Protein AF-A0AA38J4X7-F1 (afdb_monomer_lite)

Organism: NCBI:txid2755281

Secondary structure (DSSP, 8-state):
--STTSSSS-HHHHHHHHHHHHHHHHHHH---HHHHHHHHHHHHHHHHHHHHHHHHHHHHHHHHHHHHHHHHHHTT-HHHHHHHHHHHHTTT--S--PPBPTTS-BS--TTSS---

Foldseek 3Di:
DPPPVPQQADPVLVVLVVVLVVLVVVLVVDPDPVVNVVSVVVSVVSVVVSVVRSVVSNVVVLVVLVVQLVVCVVVVVVVSVVVSVCVVCVVVPPPPDFDADPVRDGPPPPPPPPDD

Radius of gyration: 22.81 Å; chains: 1; bounding box: 60×35×54 Å

Sequence (116 aa):
MEQLKKECLSEDTWKLIQERKKINAKLTKTTNIENKVALRKEYEQLKKQVKKAARKDKRNWMEDIAQRAEEAATTNNTRELYKISNLLINKKYNNGKLLYNKEGKLLMVTEEQVKR

pLDDT: mean 78.34, std 18.86, range [34.62, 96.94]

Structure (mmCIF, N/CA/C/O backbone):
data_AF-A0AA38J4X7-F1
#
_entry.id   AF-A0AA38J4X7-F1
#
loop_
_atom_site.group_PDB
_atom_site.id
_atom_site.type_symbol
_atom_site.label_atom_id
_atom_site.label_alt_id
_atom_site.label_comp_id
_atom_site.label_asym_id
_atom_site.label_entity_id
_atom_site.label_seq_id
_atom_site.pdbx_PDB_ins_code
_atom_site.Cartn_x
_atom_site.Cartn_y
_atom_site.Cartn_z
_atom_site.occupancy
_atom_site.B_iso_or_equiv
_atom_site.auth_seq_id
_atom_site.auth_comp_id
_atom_site.auth_asym_id
_atom_site.auth_atom_id
_atom_site.pdbx_PDB_model_num
ATOM 1 N N . MET A 1 1 ? -21.422 -3.785 -5.240 1.00 34.62 1 MET A N 1
ATOM 2 C CA . MET A 1 1 ? -20.272 -4.720 -5.136 1.00 34.62 1 MET A CA 1
ATOM 3 C C . MET A 1 1 ? -18.912 -4.081 -5.464 1.00 34.62 1 MET A C 1
ATOM 5 O O . MET A 1 1 ? -17.901 -4.763 -5.357 1.00 34.62 1 MET A O 1
ATOM 9 N N . GLU A 1 2 ? -18.836 -2.787 -5.813 1.00 35.84 2 GLU A N 1
ATOM 10 C CA . GLU A 1 2 ? -17.618 -2.184 -6.397 1.00 35.84 2 GLU A CA 1
ATOM 11 C C . GLU A 1 2 ? -16.845 -1.222 -5.466 1.00 35.84 2 GLU A C 1
ATOM 13 O O . GLU A 1 2 ? -15.760 -0.757 -5.809 1.00 35.84 2 GLU A O 1
ATOM 18 N N . GLN A 1 3 ? -17.354 -0.953 -4.259 1.00 36.66 3 GLN A N 1
ATOM 19 C CA . GLN A 1 3 ? -16.773 0.043 -3.340 1.00 36.66 3 GLN A CA 1
ATOM 20 C C . GLN A 1 3 ? -15.711 -0.526 -2.381 1.00 36.66 3 GLN A C 1
ATOM 22 O O . GLN A 1 3 ? -14.695 0.121 -2.144 1.00 36.66 3 GLN A O 1
ATOM 27 N N . LEU A 1 4 ? -15.844 -1.780 -1.933 1.00 39.31 4 LEU A N 1
ATOM 28 C CA . LEU A 1 4 ? -14.947 -2.377 -0.925 1.00 39.31 4 LEU A CA 1
ATOM 29 C C . LEU A 1 4 ? -13.484 -2.547 -1.383 1.00 39.31 4 LEU A C 1
ATOM 31 O O . LEU A 1 4 ? -12.583 -2.682 -0.559 1.00 39.31 4 LEU A O 1
ATOM 35 N N . LYS A 1 5 ? -13.210 -2.541 -2.697 1.00 44.97 5 LYS A N 1
ATOM 36 C CA . LYS A 1 5 ? -11.841 -2.677 -3.232 1.00 44.97 5 LYS A CA 1
ATOM 37 C C . LYS A 1 5 ? -11.019 -1.383 -3.164 1.00 44.97 5 LYS A C 1
ATOM 39 O O . LYS A 1 5 ? -9.799 -1.463 -3.300 1.00 44.97 5 LYS A O 1
ATOM 44 N N . LYS A 1 6 ? -11.653 -0.216 -2.990 1.00 51.12 6 LYS A N 1
ATOM 45 C CA . LYS A 1 6 ? -10.985 1.097 -3.076 1.00 51.12 6 LYS A CA 1
ATOM 46 C C . LYS A 1 6 ? -10.534 1.670 -1.728 1.00 51.12 6 LYS A C 1
ATOM 48 O O . LYS A 1 6 ? -9.721 2.580 -1.729 1.00 51.12 6 LYS A O 1
ATOM 53 N N . GLU A 1 7 ? -10.984 1.124 -0.602 1.00 58.31 7 GLU A N 1
ATOM 54 C CA . GLU A 1 7 ? -10.786 1.766 0.711 1.00 58.31 7 GLU A CA 1
ATOM 55 C C . GLU A 1 7 ? -9.456 1.429 1.410 1.00 58.31 7 GLU A C 1
ATOM 57 O O . GLU A 1 7 ? -9.046 2.138 2.320 1.00 58.31 7 GLU A O 1
ATOM 62 N N . CYS A 1 8 ? -8.748 0.366 1.010 1.00 64.94 8 CYS A N 1
ATOM 63 C CA . CYS A 1 8 ? -7.549 -0.076 1.745 1.00 64.94 8 CYS A CA 1
ATOM 64 C C . CYS A 1 8 ? -6.213 0.454 1.201 1.00 64.94 8 CYS A C 1
ATOM 66 O O . CYS A 1 8 ? -5.190 0.281 1.861 1.00 64.94 8 CYS A O 1
ATOM 68 N N . LEU A 1 9 ? -6.179 0.990 -0.020 1.00 78.50 9 LEU A N 1
ATOM 69 C CA . LEU A 1 9 ? -4.943 1.419 -0.679 1.00 78.50 9 LEU A CA 1
ATOM 70 C C . LEU A 1 9 ? -5.082 2.865 -1.130 1.00 78.50 9 LEU A C 1
ATOM 72 O O . LEU A 1 9 ? -6.040 3.205 -1.821 1.00 78.50 9 LEU A O 1
ATOM 76 N N . SER A 1 10 ? -4.090 3.678 -0.778 1.00 86.81 10 SER A N 1
ATOM 77 C CA . SER A 1 10 ? -4.008 5.071 -1.200 1.00 86.81 10 SER A CA 1
ATOM 78 C C . SER A 1 10 ? -3.893 5.168 -2.723 1.00 86.81 10 SER A C 1
ATOM 80 O O . SER A 1 10 ? -3.331 4.287 -3.388 1.00 86.81 10 SER A O 1
ATOM 82 N N . GLU A 1 11 ? -4.387 6.272 -3.282 1.00 88.88 11 GLU A N 1
ATOM 83 C CA . GLU A 1 11 ? -4.208 6.609 -4.693 1.00 88.88 11 GLU A CA 1
ATOM 84 C C . GLU A 1 11 ? -2.722 6.615 -5.087 1.00 88.88 11 GLU A C 1
ATOM 86 O O . GLU A 1 11 ? -2.356 6.134 -6.160 1.00 88.88 11 GLU A O 1
ATOM 91 N N . ASP A 1 12 ? -1.846 7.056 -4.184 1.00 88.56 12 ASP A N 1
ATOM 92 C CA . ASP A 1 12 ? -0.397 7.052 -4.394 1.00 88.56 12 ASP A CA 1
ATOM 93 C C . ASP A 1 12 ? 0.151 5.629 -4.558 1.00 88.56 12 ASP A C 1
ATOM 95 O O . ASP A 1 12 ? 0.967 5.352 -5.442 1.00 88.56 12 ASP A O 1
ATOM 99 N N . THR A 1 13 ? -0.343 4.680 -3.760 1.00 89.94 13 THR A N 1
ATOM 100 C CA . THR A 1 13 ? 0.038 3.269 -3.885 1.00 89.94 13 THR A CA 1
ATOM 101 C C . THR A 1 13 ? -0.455 2.685 -5.206 1.00 89.94 13 THR A C 1
ATOM 103 O O . THR A 1 13 ? 0.261 1.909 -5.849 1.00 89.94 13 THR A O 1
ATOM 106 N N . TRP A 1 14 ? -1.643 3.088 -5.664 1.00 90.50 14 TRP A N 1
ATOM 107 C CA . TRP A 1 14 ? -2.144 2.721 -6.986 1.00 90.50 14 TRP A CA 1
ATOM 108 C C . TRP A 1 14 ? -1.283 3.289 -8.115 1.00 90.50 14 TRP A C 1
ATOM 110 O O . TRP A 1 14 ? -0.958 2.539 -9.041 1.00 90.50 14 TRP A O 1
ATOM 120 N N . LYS A 1 15 ? -0.848 4.551 -8.027 1.00 93.12 15 LYS A N 1
ATOM 121 C CA . LYS A 1 15 ? 0.076 5.169 -8.996 1.00 93.12 15 LYS A CA 1
ATOM 122 C C . LYS A 1 15 ? 1.371 4.362 -9.112 1.00 93.12 15 LYS A C 1
ATOM 124 O O . LYS A 1 15 ? 1.711 3.924 -10.213 1.00 93.12 15 LYS A O 1
ATOM 129 N N . LEU A 1 16 ? 1.998 4.015 -7.986 1.00 93.31 16 LEU A N 1
ATOM 130 C CA . LEU A 1 16 ? 3.210 3.181 -7.961 1.00 93.31 16 LEU A CA 1
ATOM 131 C C . LEU A 1 16 ? 2.990 1.784 -8.575 1.00 93.31 16 LEU A C 1
ATOM 133 O O . LEU A 1 16 ? 3.864 1.240 -9.258 1.00 93.31 16 LEU A O 1
ATOM 137 N N . ILE A 1 17 ? 1.815 1.176 -8.367 1.00 92.19 17 ILE A N 1
ATOM 138 C CA . ILE A 1 17 ? 1.464 -0.107 -8.999 1.00 92.19 17 ILE A CA 1
ATOM 139 C C . ILE A 1 17 ? 1.377 0.043 -10.522 1.00 92.19 17 ILE A C 1
ATOM 141 O O . ILE A 1 17 ? 1.859 -0.837 -11.243 1.00 92.19 17 ILE A O 1
ATOM 145 N N . GLN A 1 18 ? 0.774 1.127 -11.015 1.00 93.69 18 GLN A N 1
ATOM 146 C CA . GLN A 1 18 ? 0.659 1.388 -12.451 1.00 93.69 18 GLN A CA 1
ATOM 147 C C . GLN A 1 18 ? 2.022 1.666 -13.088 1.00 93.69 18 GLN A C 1
ATOM 149 O O . GLN A 1 18 ? 2.325 1.113 -14.144 1.00 93.69 18 GLN A O 1
ATOM 154 N N . GLU A 1 19 ? 2.883 2.443 -12.436 1.00 94.75 19 GLU A N 1
ATOM 155 C CA . GLU A 1 19 ? 4.255 2.683 -12.896 1.00 94.75 19 GLU A CA 1
ATOM 156 C C . GLU A 1 19 ? 5.053 1.383 -12.988 1.00 94.75 19 GLU A C 1
ATOM 158 O O . GLU A 1 19 ? 5.634 1.077 -14.031 1.00 94.75 19 GLU A O 1
ATOM 163 N N . ARG A 1 20 ? 4.977 0.530 -11.958 1.00 96.06 20 ARG A N 1
ATOM 164 C CA . ARG A 1 20 ? 5.622 -0.790 -11.984 1.00 96.06 20 ARG A CA 1
ATOM 165 C C . ARG A 1 20 ? 5.122 -1.650 -13.146 1.00 96.06 20 ARG A C 1
ATOM 167 O O . ARG A 1 20 ? 5.918 -2.352 -13.773 1.00 96.06 20 ARG A O 1
ATOM 174 N N . LYS A 1 21 ? 3.820 -1.607 -13.454 1.00 95.12 21 LYS A N 1
ATOM 175 C CA . LYS A 1 21 ? 3.246 -2.308 -14.617 1.00 95.12 21 LYS A CA 1
ATOM 176 C C . LYS A 1 21 ? 3.796 -1.763 -15.936 1.00 95.12 21 LYS A C 1
ATOM 178 O O . LYS A 1 21 ? 4.142 -2.561 -16.805 1.00 95.12 21 LYS A O 1
ATOM 183 N N . LYS A 1 22 ? 3.928 -0.439 -16.073 1.00 96.12 22 LYS A N 1
ATOM 184 C CA . LYS A 1 22 ? 4.521 0.197 -17.262 1.00 96.12 22 LYS A CA 1
ATOM 185 C C . LYS A 1 22 ? 5.968 -0.254 -17.471 1.00 96.12 22 LYS A C 1
ATOM 187 O O . LYS A 1 22 ? 6.315 -0.641 -18.584 1.00 96.12 22 LYS A O 1
ATOM 192 N N . ILE A 1 23 ? 6.791 -0.277 -16.419 1.00 94.81 23 ILE A N 1
ATOM 193 C CA . ILE A 1 23 ? 8.177 -0.770 -16.514 1.00 94.81 23 ILE A CA 1
ATOM 194 C C . ILE A 1 23 ? 8.211 -2.247 -16.893 1.00 94.81 23 ILE A C 1
ATOM 196 O O . ILE A 1 23 ? 8.990 -2.638 -17.757 1.00 94.81 23 ILE A O 1
ATOM 200 N N . ASN A 1 24 ? 7.340 -3.067 -16.303 1.00 93.94 24 ASN A N 1
ATOM 201 C CA . ASN A 1 24 ? 7.268 -4.484 -16.648 1.00 93.94 24 ASN A CA 1
ATOM 202 C C . ASN A 1 24 ? 6.941 -4.691 -18.133 1.00 93.94 24 ASN A C 1
ATOM 204 O O . ASN A 1 24 ? 7.590 -5.488 -18.800 1.00 93.94 24 ASN A O 1
ATOM 208 N N . ALA A 1 25 ? 5.980 -3.931 -18.665 1.00 95.12 25 ALA A N 1
ATOM 209 C CA . ALA A 1 25 ? 5.631 -3.974 -20.081 1.00 95.12 25 ALA A CA 1
ATOM 210 C C . ALA A 1 25 ? 6.798 -3.541 -20.984 1.00 95.12 25 ALA A C 1
ATOM 212 O O . ALA A 1 25 ? 7.018 -4.158 -22.025 1.00 95.12 25 ALA A O 1
ATOM 213 N N . LYS A 1 26 ? 7.573 -2.518 -20.586 1.00 94.00 26 LYS A N 1
ATOM 214 C CA . LYS A 1 26 ? 8.807 -2.133 -21.293 1.00 94.00 26 LYS A CA 1
ATOM 215 C C . LYS A 1 26 ? 9.819 -3.281 -21.279 1.00 94.00 26 LYS A C 1
ATOM 217 O O . LYS A 1 26 ? 10.289 -3.683 -22.333 1.00 94.00 26 LYS A O 1
ATOM 222 N N . LEU A 1 27 ? 10.064 -3.874 -20.112 1.00 93.38 27 LEU A N 1
ATOM 223 C CA . LEU A 1 27 ? 11.017 -4.967 -19.913 1.00 93.38 27 LEU A CA 1
ATOM 224 C C . LEU A 1 27 ? 10.688 -6.219 -20.741 1.00 93.38 27 LEU A C 1
ATOM 226 O O . LEU A 1 27 ? 11.607 -6.886 -21.212 1.00 93.38 27 LEU A O 1
ATOM 230 N N . THR A 1 28 ? 9.403 -6.528 -20.944 1.00 91.94 28 THR A N 1
ATOM 231 C CA . THR A 1 28 ? 8.963 -7.621 -21.829 1.00 91.94 28 THR A CA 1
ATOM 232 C C . THR A 1 28 ? 9.235 -7.320 -23.305 1.00 91.94 28 THR A C 1
ATOM 234 O O . THR A 1 28 ? 9.552 -8.237 -24.055 1.00 91.94 28 THR A O 1
ATOM 237 N N . LYS A 1 29 ? 9.136 -6.053 -23.726 1.00 93.31 29 LYS A N 1
ATOM 238 C CA . LYS A 1 29 ? 9.362 -5.630 -25.118 1.00 93.31 29 LYS A CA 1
ATOM 239 C C . LYS A 1 29 ? 10.844 -5.452 -25.466 1.00 93.31 29 LYS A C 1
ATOM 241 O O . LYS A 1 29 ? 11.209 -5.558 -26.630 1.00 93.31 29 LYS A O 1
ATOM 246 N N . THR A 1 30 ? 11.698 -5.147 -24.489 1.00 90.38 30 THR A N 1
ATOM 247 C CA . THR A 1 30 ? 13.120 -4.861 -24.726 1.00 90.38 30 THR A CA 1
ATOM 248 C C . THR A 1 30 ? 13.936 -6.133 -24.982 1.00 90.38 30 THR A C 1
ATOM 250 O O . THR A 1 30 ? 13.964 -7.052 -24.159 1.00 90.38 30 THR A O 1
ATOM 253 N N . THR A 1 31 ? 14.666 -6.147 -26.099 1.00 88.19 31 THR A N 1
ATOM 254 C CA . THR A 1 31 ? 15.579 -7.228 -26.508 1.00 88.19 31 THR A CA 1
ATOM 255 C C . THR A 1 31 ? 17.031 -6.972 -26.089 1.00 88.19 31 THR A C 1
ATOM 257 O O . THR A 1 31 ? 17.713 -7.909 -25.681 1.00 88.19 31 THR A O 1
ATOM 260 N N . ASN A 1 32 ? 17.489 -5.713 -26.115 1.00 93.25 32 ASN A N 1
ATOM 261 C CA . ASN A 1 32 ? 18.847 -5.325 -25.714 1.00 93.25 32 ASN A CA 1
ATOM 262 C C . ASN A 1 32 ? 19.102 -5.597 -24.214 1.00 93.25 32 ASN A C 1
ATOM 264 O O . ASN A 1 32 ? 18.322 -5.183 -23.351 1.00 93.25 32 ASN A O 1
ATOM 268 N N . ILE A 1 33 ? 20.214 -6.273 -23.918 1.00 90.94 33 ILE A N 1
ATOM 269 C CA . ILE A 1 33 ? 20.617 -6.732 -22.585 1.00 90.94 33 ILE A CA 1
ATOM 270 C C . ILE A 1 33 ? 20.888 -5.560 -21.631 1.00 90.94 33 ILE A C 1
ATOM 272 O O . ILE A 1 33 ? 20.385 -5.581 -20.508 1.00 90.94 33 ILE A O 1
ATOM 276 N N . GLU A 1 34 ? 21.609 -4.521 -22.057 1.00 90.88 34 GLU A N 1
ATOM 277 C CA . GLU A 1 34 ? 21.992 -3.394 -21.187 1.00 90.88 34 GLU A CA 1
ATOM 278 C C . GLU A 1 34 ? 20.762 -2.620 -20.698 1.00 90.88 34 GLU A C 1
ATOM 280 O O . GLU A 1 34 ? 20.547 -2.434 -19.496 1.00 90.88 34 GLU A O 1
ATOM 285 N N . ASN A 1 35 ? 19.871 -2.283 -21.633 1.00 91.19 35 ASN A N 1
ATOM 286 C CA . ASN A 1 35 ? 18.596 -1.632 -21.335 1.00 91.19 35 ASN A CA 1
ATOM 287 C C . ASN A 1 35 ? 17.716 -2.500 -20.423 1.00 91.19 35 ASN A C 1
ATOM 289 O O . ASN A 1 35 ? 17.025 -1.992 -19.538 1.00 91.19 35 ASN A O 1
ATOM 293 N N . LYS A 1 36 ? 17.762 -3.827 -20.586 1.00 93.75 36 LYS A N 1
ATOM 294 C CA . LYS A 1 36 ? 17.024 -4.764 -19.734 1.00 93.75 36 LYS A CA 1
ATOM 295 C C . LYS A 1 36 ? 17.564 -4.792 -18.304 1.00 93.75 36 LYS A C 1
ATOM 297 O O . LYS A 1 36 ? 16.768 -4.898 -17.371 1.00 93.75 36 LYS A O 1
ATOM 302 N N . VAL A 1 37 ? 18.879 -4.674 -18.108 1.00 94.50 37 VAL A N 1
ATOM 303 C CA . VAL A 1 37 ? 19.495 -4.572 -16.772 1.00 94.50 37 VAL A CA 1
ATOM 304 C C . VAL A 1 37 ? 19.065 -3.278 -16.077 1.00 94.50 37 VAL A C 1
ATOM 306 O O . VAL A 1 37 ? 18.628 -3.328 -14.923 1.00 94.50 37 VAL A O 1
ATOM 309 N N . ALA A 1 38 ? 19.095 -2.145 -16.783 1.00 94.69 38 ALA A N 1
ATOM 310 C CA . ALA A 1 38 ? 18.635 -0.864 -16.246 1.00 94.69 38 ALA A CA 1
ATOM 311 C C . ALA A 1 38 ? 17.148 -0.909 -15.839 1.00 94.69 38 ALA A C 1
ATOM 313 O O . ALA A 1 38 ? 16.807 -0.607 -14.693 1.00 94.69 38 ALA A O 1
ATOM 314 N N . LEU A 1 39 ? 16.272 -1.402 -16.724 1.00 94.69 39 LEU A N 1
ATOM 315 C CA . LEU A 1 39 ? 14.835 -1.543 -16.449 1.00 94.69 39 LEU A CA 1
ATOM 316 C C . LEU A 1 39 ? 14.541 -2.520 -15.300 1.00 94.69 39 LEU A C 1
ATOM 318 O O . LEU A 1 39 ? 13.608 -2.305 -14.526 1.00 94.69 39 LEU A O 1
ATOM 322 N N . ARG A 1 40 ? 15.332 -3.592 -15.144 1.00 94.38 40 ARG A N 1
ATOM 323 C CA . ARG A 1 40 ? 15.216 -4.516 -13.998 1.00 94.38 40 ARG A CA 1
ATOM 324 C C . ARG A 1 40 ? 15.524 -3.819 -12.677 1.00 94.38 40 ARG A C 1
ATOM 326 O O . ARG A 1 40 ? 14.819 -4.052 -11.694 1.00 94.38 40 ARG A O 1
ATOM 333 N N . LYS A 1 41 ? 16.553 -2.967 -12.650 1.00 96.06 41 LYS A N 1
ATOM 334 C CA . LYS A 1 41 ? 16.921 -2.187 -11.461 1.00 96.06 41 LYS A CA 1
ATOM 335 C C . LYS A 1 41 ? 15.792 -1.232 -11.066 1.00 96.06 41 LYS A C 1
ATOM 337 O O . LYS A 1 41 ? 15.396 -1.215 -9.901 1.00 96.06 41 LYS A O 1
ATOM 342 N N . GLU A 1 42 ? 15.233 -0.518 -12.039 1.00 95.50 42 GLU A N 1
ATOM 343 C CA . GLU A 1 42 ? 14.099 0.395 -11.846 1.00 95.50 42 GLU A CA 1
ATOM 344 C C . GLU A 1 42 ? 12.839 -0.357 -11.370 1.00 95.50 42 GLU A C 1
ATOM 346 O O . GLU A 1 42 ? 12.182 0.03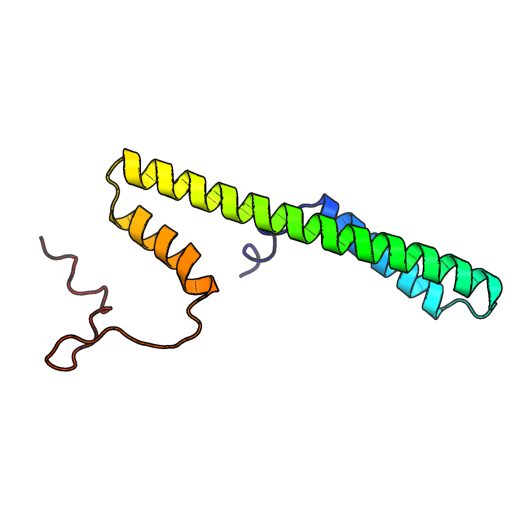6 -10.403 1.00 95.50 42 GLU A O 1
ATOM 351 N N . TYR A 1 43 ? 12.547 -1.520 -11.964 1.00 96.56 43 TYR A N 1
ATOM 352 C CA . TYR A 1 43 ? 11.439 -2.379 -11.543 1.00 96.56 43 TYR A CA 1
ATOM 353 C C . TYR A 1 43 ? 11.569 -2.835 -10.083 1.00 96.56 43 TYR A C 1
ATOM 355 O O . TYR A 1 43 ? 10.587 -2.814 -9.336 1.00 96.56 43 TYR A O 1
ATOM 363 N N . GLU A 1 44 ? 12.763 -3.256 -9.653 1.00 96.94 44 GLU A N 1
ATOM 364 C CA . GLU A 1 44 ? 12.980 -3.717 -8.278 1.00 96.94 44 GLU A CA 1
ATOM 365 C C . GLU A 1 44 ? 12.869 -2.561 -7.271 1.00 96.94 44 GLU A C 1
ATOM 367 O O . GLU A 1 44 ? 12.326 -2.750 -6.178 1.00 96.94 44 GLU A O 1
ATOM 372 N N . GLN A 1 45 ? 13.297 -1.350 -7.644 1.00 96.50 45 GLN A N 1
ATOM 373 C CA . GLN A 1 45 ? 13.071 -0.143 -6.843 1.00 96.50 45 GLN A CA 1
ATOM 374 C C . GLN A 1 45 ? 11.572 0.141 -6.672 1.00 96.50 45 GLN A C 1
ATOM 376 O O . GLN A 1 45 ? 11.101 0.227 -5.533 1.00 96.50 45 GLN A O 1
ATOM 381 N N . LEU A 1 46 ? 10.798 0.179 -7.764 1.00 95.88 46 LEU A N 1
ATOM 382 C CA . LEU A 1 46 ? 9.345 0.382 -7.690 1.00 95.88 46 LEU A CA 1
ATOM 383 C C . LEU A 1 46 ? 8.644 -0.734 -6.911 1.00 95.88 46 LEU A C 1
ATOM 385 O O . LEU A 1 46 ? 7.754 -0.478 -6.104 1.00 95.88 46 LEU A O 1
ATOM 389 N N . LYS A 1 47 ? 9.060 -1.991 -7.077 1.00 95.06 47 LYS A N 1
ATOM 390 C CA . LYS A 1 47 ? 8.525 -3.123 -6.307 1.00 95.06 47 LYS A CA 1
ATOM 391 C C . LYS A 1 47 ? 8.752 -2.950 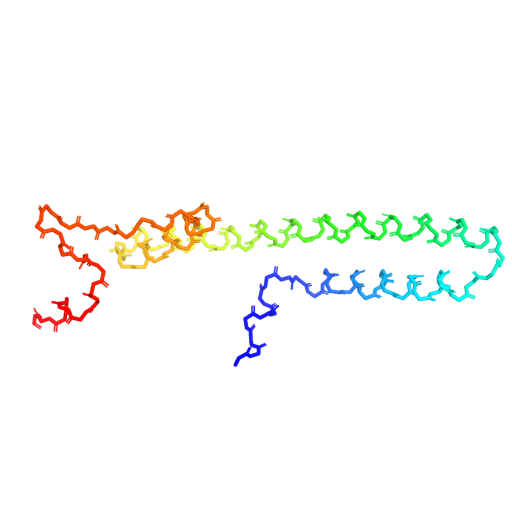-4.803 1.00 95.06 47 LYS A C 1
ATOM 393 O O . LYS A 1 47 ? 7.843 -3.239 -4.019 1.00 95.06 47 LYS A O 1
ATOM 398 N N . LYS A 1 48 ? 9.927 -2.471 -4.382 1.00 96.56 48 LYS A N 1
ATOM 399 C CA . LYS A 1 48 ? 10.205 -2.147 -2.972 1.00 96.56 48 LYS A CA 1
ATOM 400 C C . LYS A 1 48 ? 9.321 -0.999 -2.480 1.00 96.56 48 LYS A C 1
ATOM 402 O O . LYS A 1 48 ? 8.751 -1.114 -1.393 1.00 96.56 48 LYS A O 1
ATOM 407 N N . GLN A 1 49 ? 9.154 0.053 -3.280 1.00 95.56 49 GLN A N 1
ATOM 408 C CA . GLN A 1 49 ? 8.302 1.198 -2.947 1.00 95.56 49 GLN A CA 1
ATOM 409 C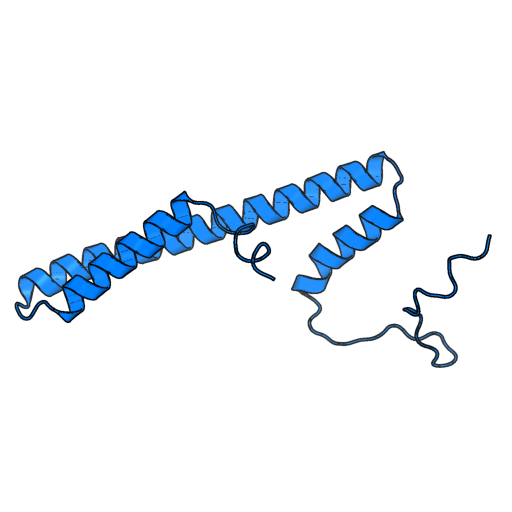 C . GLN A 1 49 ? 6.828 0.805 -2.808 1.00 95.56 49 GLN A C 1
ATOM 411 O O . GLN A 1 49 ? 6.233 1.091 -1.773 1.00 95.56 49 GLN A O 1
ATOM 416 N N . VAL A 1 50 ? 6.270 0.044 -3.756 1.00 93.81 50 VAL A N 1
ATOM 417 C CA . VAL A 1 50 ? 4.898 -0.491 -3.680 1.00 93.81 50 VAL A CA 1
ATOM 418 C C . VAL A 1 50 ? 4.697 -1.293 -2.394 1.00 93.81 50 VAL A C 1
ATOM 420 O O . VAL A 1 50 ? 3.725 -1.084 -1.673 1.00 93.81 50 VAL A O 1
ATOM 423 N N . LYS A 1 51 ? 5.639 -2.184 -2.048 1.00 93.38 51 LYS A N 1
ATOM 424 C CA . LYS A 1 51 ? 5.560 -2.954 -0.796 1.00 93.38 51 LYS A CA 1
ATOM 425 C C . LYS A 1 51 ? 5.644 -2.062 0.448 1.00 93.38 51 LYS A C 1
ATOM 427 O O . LYS A 1 51 ? 5.070 -2.407 1.477 1.00 93.38 51 LYS A O 1
ATOM 432 N N . LYS A 1 52 ? 6.403 -0.963 0.411 1.00 95.19 52 LYS A N 1
ATOM 433 C CA . LYS A 1 52 ? 6.492 -0.004 1.525 1.00 95.19 52 LYS A CA 1
ATOM 434 C C . LYS A 1 52 ? 5.182 0.773 1.675 1.00 95.19 52 LYS A C 1
ATOM 436 O O . LYS A 1 52 ? 4.668 0.852 2.787 1.00 95.19 52 LYS A O 1
ATOM 441 N N . ALA A 1 53 ? 4.631 1.266 0.568 1.00 91.62 53 ALA A N 1
ATOM 442 C CA . ALA A 1 53 ? 3.383 2.019 0.528 1.00 91.62 53 ALA A CA 1
ATOM 443 C C . ALA A 1 53 ? 2.190 1.159 0.979 1.00 91.62 53 ALA A C 1
ATOM 445 O O . ALA A 1 53 ? 1.516 1.513 1.936 1.00 91.62 53 ALA A O 1
ATOM 446 N N . ALA A 1 54 ? 2.047 -0.063 0.455 1.00 89.44 54 ALA A N 1
ATOM 447 C CA . ALA A 1 54 ? 0.985 -0.981 0.876 1.00 89.44 54 ALA A CA 1
ATOM 448 C C . ALA A 1 54 ? 1.035 -1.333 2.379 1.00 89.44 54 ALA A C 1
ATOM 450 O O . ALA A 1 54 ? 0.001 -1.516 3.019 1.00 89.44 54 ALA A O 1
ATOM 451 N N . ARG A 1 55 ? 2.234 -1.422 2.978 1.00 91.00 55 ARG A N 1
ATOM 452 C CA . ARG A 1 55 ? 2.373 -1.611 4.435 1.00 91.00 55 ARG A CA 1
ATOM 453 C C . ARG A 1 55 ? 1.970 -0.366 5.220 1.00 91.00 55 ARG A C 1
ATOM 455 O O . ARG A 1 55 ? 1.417 -0.514 6.305 1.00 91.00 55 ARG A O 1
ATOM 462 N N . LYS A 1 56 ? 2.272 0.829 4.703 1.00 91.56 56 LYS A N 1
ATOM 463 C CA . LYS A 1 56 ? 1.841 2.100 5.296 1.00 91.56 56 LYS A CA 1
ATOM 464 C C . LYS A 1 56 ? 0.318 2.198 5.268 1.00 91.56 56 LYS A C 1
ATOM 466 O O . LYS A 1 56 ? -0.267 2.365 6.327 1.00 91.56 56 LYS A O 1
ATOM 471 N N . ASP A 1 57 ? -0.299 1.972 4.114 1.00 88.12 57 ASP A N 1
ATOM 472 C CA . ASP A 1 57 ? -1.755 2.025 3.957 1.00 88.12 57 ASP A CA 1
ATOM 473 C C . ASP A 1 57 ? -2.457 1.028 4.884 1.00 88.12 57 ASP A C 1
ATOM 475 O O . ASP A 1 57 ? -3.397 1.383 5.587 1.00 88.12 57 ASP A O 1
ATOM 479 N N . LYS A 1 58 ? -1.929 -0.201 4.993 1.00 85.69 58 LYS A N 1
ATOM 480 C CA . LYS A 1 58 ? -2.442 -1.189 5.952 1.00 85.69 58 LYS A CA 1
ATOM 481 C C . LYS A 1 58 ? -2.361 -0.698 7.400 1.00 85.69 58 LYS A C 1
ATOM 483 O O . LYS A 1 58 ? -3.284 -0.959 8.162 1.00 85.69 58 LYS A O 1
ATOM 488 N N . ARG A 1 59 ? -1.255 -0.059 7.804 1.00 89.88 59 ARG A N 1
ATOM 489 C CA . ARG A 1 59 ? -1.118 0.494 9.163 1.00 89.88 59 ARG A CA 1
ATOM 490 C C . ARG A 1 59 ? -2.119 1.611 9.402 1.00 89.88 59 ARG A C 1
ATOM 492 O O . ARG A 1 59 ? -2.807 1.549 10.404 1.00 89.88 59 ARG A O 1
ATOM 499 N N . ASN A 1 60 ? -2.258 2.537 8.459 1.00 89.12 60 ASN A N 1
ATOM 500 C CA . ASN A 1 60 ? -3.225 3.628 8.558 1.00 89.12 60 ASN A CA 1
ATOM 501 C C . ASN A 1 60 ? -4.662 3.103 8.685 1.00 89.12 60 ASN A C 1
ATOM 503 O O . ASN A 1 60 ? -5.417 3.574 9.521 1.00 89.12 60 ASN A O 1
ATOM 507 N N . TRP A 1 61 ? -5.020 2.082 7.904 1.00 85.56 61 TRP A N 1
ATOM 508 C CA . TRP A 1 61 ? -6.328 1.434 8.009 1.00 85.56 61 TRP A CA 1
ATOM 509 C C . TRP A 1 61 ? -6.542 0.744 9.366 1.00 85.56 61 TRP A C 1
ATOM 511 O O . TRP A 1 61 ? -7.640 0.778 9.908 1.00 85.56 61 TRP A O 1
ATOM 521 N N . MET A 1 62 ? -5.508 0.105 9.930 1.00 84.94 62 MET A N 1
ATOM 522 C CA . MET A 1 62 ? -5.605 -0.491 11.272 1.00 84.94 62 MET A CA 1
ATOM 523 C C . MET A 1 62 ? -5.721 0.576 12.364 1.00 84.94 62 MET A C 1
ATOM 525 O O . MET A 1 62 ? -6.461 0.356 13.315 1.00 84.94 62 MET A O 1
ATOM 529 N N . GLU A 1 63 ? -5.021 1.700 12.210 1.00 88.38 63 GLU A N 1
ATOM 530 C CA . GLU A 1 63 ? -5.073 2.835 13.133 1.00 88.38 63 GLU A CA 1
ATOM 531 C C . GLU A 1 63 ? -6.470 3.459 13.175 1.00 88.38 63 GLU A C 1
ATOM 533 O O . GLU A 1 63 ? -7.029 3.612 14.250 1.00 88.38 63 GLU A O 1
ATOM 538 N N . ASP A 1 64 ? -7.084 3.712 12.014 1.00 87.69 64 ASP A N 1
ATOM 539 C CA . ASP A 1 64 ? -8.460 4.230 11.925 1.00 87.69 64 ASP A CA 1
ATOM 540 C C . ASP A 1 64 ? -9.463 3.300 12.628 1.00 87.69 64 ASP A C 1
ATOM 542 O O . ASP A 1 64 ? -10.351 3.739 13.355 1.00 87.69 64 ASP A O 1
ATOM 546 N N . ILE A 1 65 ? -9.292 1.985 12.485 1.00 86.19 65 ILE A N 1
ATOM 547 C CA . ILE A 1 65 ? -10.141 1.011 13.180 1.00 86.19 65 ILE A CA 1
ATOM 548 C C . ILE A 1 65 ? -9.891 1.017 14.688 1.00 86.19 65 ILE A C 1
ATOM 550 O O . ILE A 1 65 ? -10.846 0.894 15.453 1.00 86.19 65 ILE A O 1
ATOM 554 N N . ALA A 1 66 ? -8.635 1.136 15.122 1.00 87.44 66 ALA A N 1
ATOM 555 C CA . ALA A 1 66 ? -8.296 1.224 16.537 1.00 87.44 66 ALA A CA 1
ATOM 556 C C . ALA A 1 66 ? -8.879 2.497 17.167 1.00 87.44 66 ALA A C 1
ATOM 558 O O . ALA A 1 66 ? -9.526 2.406 18.206 1.00 87.44 66 ALA A O 1
ATOM 559 N N . GLN A 1 67 ? -8.764 3.640 16.488 1.00 90.12 67 GLN A N 1
ATOM 560 C CA . GLN A 1 67 ? -9.338 4.906 16.934 1.00 90.12 67 GLN A CA 1
ATOM 561 C C . GLN A 1 67 ? -10.861 4.806 17.104 1.00 90.12 67 GLN A C 1
ATOM 563 O O . GLN A 1 67 ? -11.395 5.161 18.153 1.00 90.12 67 GLN A O 1
ATOM 568 N N . ARG A 1 68 ? -11.573 4.223 16.131 1.00 87.38 68 ARG A N 1
ATOM 569 C CA . ARG A 1 68 ? -13.022 3.977 16.269 1.00 87.38 68 ARG A CA 1
ATOM 570 C C . ARG A 1 68 ? -13.351 3.045 17.437 1.00 87.38 68 ARG A C 1
ATOM 572 O O . ARG A 1 68 ? -14.414 3.166 18.041 1.00 87.38 68 ARG A O 1
ATOM 579 N N . ALA A 1 69 ? -12.466 2.099 17.759 1.00 86.88 69 ALA A N 1
ATOM 580 C CA . ALA A 1 69 ? -12.636 1.233 18.924 1.00 86.88 69 ALA A CA 1
ATOM 581 C C . ALA A 1 69 ? -12.552 2.037 20.231 1.00 86.88 69 ALA A C 1
ATOM 583 O O . ALA A 1 69 ? -13.367 1.827 21.128 1.00 86.88 69 ALA A O 1
ATOM 584 N N . GLU A 1 70 ? -11.592 2.959 20.332 1.00 89.75 70 GLU A N 1
ATOM 585 C CA . GLU A 1 70 ? -11.428 3.850 21.487 1.00 89.75 70 GLU A CA 1
ATOM 586 C C . GLU A 1 70 ? -12.636 4.783 21.652 1.00 89.75 70 GLU A C 1
ATOM 588 O O . GLU A 1 70 ? -13.184 4.912 22.749 1.00 89.75 70 GLU A O 1
ATOM 593 N N . GLU A 1 71 ? -13.129 5.362 20.558 1.00 92.38 71 GLU A N 1
ATOM 594 C CA . GLU A 1 71 ? -14.350 6.178 20.543 1.00 92.38 71 GLU A CA 1
ATOM 595 C C . GLU A 1 71 ? -15.587 5.367 20.978 1.00 92.38 71 GLU A C 1
ATOM 597 O O . GLU A 1 71 ? -16.387 5.816 21.802 1.00 92.38 71 GLU A O 1
ATOM 602 N N . ALA A 1 72 ? -15.733 4.127 20.505 1.00 88.31 72 ALA A N 1
ATOM 603 C CA . ALA A 1 72 ? -16.824 3.248 20.929 1.00 88.31 72 ALA A CA 1
ATOM 604 C C . ALA A 1 72 ? -16.727 2.861 22.416 1.00 88.31 72 ALA A C 1
ATOM 606 O O . ALA A 1 72 ? -17.746 2.752 23.099 1.00 88.31 72 ALA A O 1
ATOM 607 N N . ALA A 1 73 ? -15.513 2.664 22.936 1.00 87.62 73 ALA A N 1
ATOM 608 C CA . ALA A 1 73 ? -15.292 2.365 24.347 1.00 87.62 73 ALA A CA 1
ATOM 609 C C . ALA A 1 73 ? -15.623 3.568 25.243 1.00 87.62 73 ALA A C 1
ATOM 611 O O . ALA A 1 73 ? -16.330 3.414 26.238 1.00 87.62 73 ALA A O 1
ATOM 612 N N . THR A 1 74 ? -15.168 4.768 24.871 1.00 92.62 74 THR A N 1
ATOM 613 C CA . THR A 1 74 ? -15.438 6.010 25.621 1.00 92.62 74 THR A CA 1
ATOM 614 C C . THR A 1 74 ? -16.920 6.383 25.631 1.00 92.62 74 THR A C 1
ATOM 616 O O . THR A 1 74 ? -17.437 6.821 26.654 1.00 92.62 74 THR A O 1
ATOM 619 N N . THR A 1 75 ? -17.635 6.142 24.530 1.00 91.75 75 THR A N 1
ATOM 620 C CA . THR A 1 75 ? -19.092 6.352 24.429 1.00 91.75 75 THR A CA 1
ATOM 621 C C . THR A 1 75 ? -19.923 5.217 25.043 1.00 91.75 75 THR A C 1
ATOM 623 O O . THR A 1 75 ? -21.153 5.266 25.018 1.00 91.75 75 THR A O 1
ATOM 626 N N . ASN A 1 76 ? -19.270 4.193 25.608 1.00 87.69 76 ASN A N 1
ATOM 627 C CA . ASN A 1 76 ? -19.879 2.979 26.156 1.00 87.69 76 ASN A CA 1
ATOM 628 C C . ASN A 1 76 ? -20.769 2.219 25.144 1.00 87.69 76 ASN A C 1
ATOM 630 O O . ASN A 1 76 ? -21.694 1.488 25.511 1.00 87.69 76 ASN A O 1
ATOM 634 N N . ASN A 1 77 ? -20.483 2.367 23.846 1.00 88.12 77 ASN A N 1
ATOM 635 C CA . ASN A 1 77 ? -21.149 1.656 22.761 1.00 88.12 77 ASN A CA 1
ATOM 636 C C . ASN A 1 77 ? -20.544 0.253 22.602 1.00 88.12 77 ASN A C 1
ATOM 638 O O . ASN A 1 77 ? -19.746 -0.047 21.709 1.00 88.12 77 ASN A O 1
ATOM 642 N N . THR A 1 78 ? -20.956 -0.640 23.498 1.00 83.94 78 THR A N 1
ATOM 643 C CA . THR A 1 78 ? -20.471 -2.026 23.575 1.00 83.94 78 THR A CA 1
ATOM 644 C C . THR A 1 78 ? -20.713 -2.826 22.293 1.00 83.94 78 THR A C 1
ATOM 646 O O . THR A 1 78 ? -19.896 -3.674 21.930 1.00 83.94 78 THR A O 1
ATOM 649 N N . ARG A 1 79 ? -21.800 -2.542 21.561 1.00 83.62 79 ARG A N 1
ATOM 650 C CA . ARG A 1 79 ? -22.125 -3.214 20.294 1.00 83.62 79 ARG A CA 1
ATOM 651 C C . ARG A 1 79 ? -21.113 -2.877 19.204 1.00 83.62 79 ARG A C 1
ATOM 653 O O . ARG A 1 79 ? -20.718 -3.759 18.441 1.00 83.62 79 ARG A O 1
ATOM 660 N N . GLU A 1 80 ? -20.723 -1.613 19.100 1.00 81.94 80 GLU A N 1
ATOM 661 C CA . GLU A 1 80 ? -19.748 -1.155 18.113 1.00 81.94 80 GLU A CA 1
ATOM 662 C C . GLU A 1 80 ? -18.332 -1.598 18.476 1.00 81.94 80 GLU A C 1
ATOM 664 O O . GLU A 1 80 ? -17.640 -2.166 17.630 1.00 81.94 80 GLU A O 1
ATOM 669 N N . LEU A 1 81 ? -17.967 -1.502 19.755 1.00 85.94 81 LEU A N 1
ATOM 670 C CA . LEU A 1 81 ? -16.716 -2.049 20.277 1.00 85.94 81 LEU A CA 1
ATOM 671 C C . LEU A 1 81 ? -16.580 -3.554 19.982 1.00 85.94 81 LEU A C 1
ATOM 673 O O . LEU A 1 81 ? -15.526 -4.014 19.538 1.00 85.94 81 LEU A O 1
ATOM 677 N N . TYR A 1 82 ? -17.653 -4.335 20.156 1.00 80.69 82 TYR A N 1
ATOM 678 C CA . TYR A 1 82 ? -17.672 -5.762 19.818 1.00 80.69 82 TYR A CA 1
ATOM 679 C C . TYR A 1 82 ? -17.494 -6.018 18.312 1.00 80.69 82 TYR A C 1
ATOM 681 O O . TYR A 1 82 ? -16.731 -6.894 17.909 1.00 80.69 82 TYR A O 1
ATOM 689 N N . LYS A 1 83 ? -18.150 -5.235 17.446 1.00 82.75 83 LYS A N 1
ATOM 690 C CA . LYS A 1 83 ? -17.971 -5.351 15.988 1.00 82.75 83 LYS A CA 1
ATOM 691 C C . LYS A 1 83 ? -16.542 -5.013 15.558 1.00 82.75 83 LYS A C 1
ATOM 693 O O . LYS A 1 83 ? -15.977 -5.730 14.734 1.00 82.75 83 LYS A O 1
ATOM 698 N N . ILE A 1 84 ? -15.964 -3.949 16.111 1.00 83.56 84 ILE A N 1
ATOM 699 C CA . ILE A 1 84 ? -14.616 -3.479 15.778 1.00 83.56 84 ILE A CA 1
ATOM 700 C C . ILE A 1 84 ? -13.554 -4.451 16.301 1.00 83.56 84 ILE A C 1
ATOM 702 O O . ILE A 1 84 ? -12.658 -4.848 15.556 1.00 83.56 84 ILE A O 1
ATOM 706 N N . SER A 1 85 ? -13.683 -4.911 17.548 1.00 81.56 85 SER A N 1
AT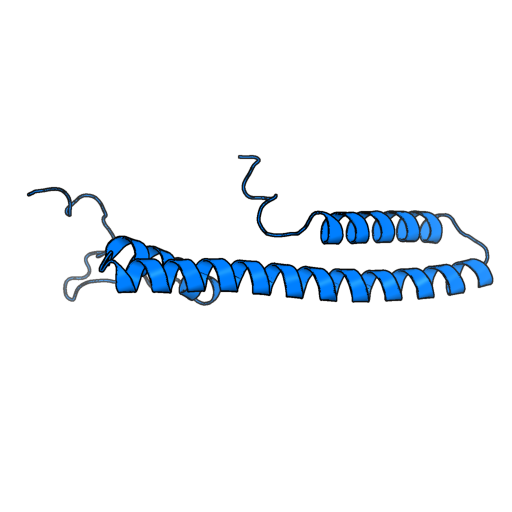OM 707 C CA . SER A 1 85 ? -12.807 -5.952 18.098 1.00 81.56 85 SER A CA 1
ATOM 708 C C . SER A 1 85 ? -12.895 -7.240 17.283 1.00 81.56 85 SER A C 1
ATOM 710 O O . SER A 1 85 ? -11.858 -7.789 16.916 1.00 81.56 85 SER A O 1
ATOM 712 N N . ASN A 1 86 ? -14.094 -7.668 16.878 1.00 81.25 86 ASN A N 1
ATOM 713 C CA . ASN A 1 86 ? -14.242 -8.776 15.939 1.00 81.25 86 ASN A CA 1
ATOM 714 C C . ASN A 1 86 ? -13.565 -8.482 14.596 1.00 81.25 86 ASN A C 1
ATOM 716 O O . ASN A 1 86 ? -12.879 -9.352 14.084 1.00 81.25 86 ASN A O 1
ATOM 720 N N . LEU A 1 87 ? -13.669 -7.283 14.023 1.00 81.38 87 LEU A N 1
ATOM 721 C CA . LEU A 1 87 ? -12.980 -6.939 12.771 1.00 81.38 87 LEU A CA 1
ATOM 722 C C . LEU A 1 87 ? -11.445 -7.046 12.893 1.00 81.38 87 LEU A C 1
ATOM 724 O O . LEU A 1 87 ? -10.778 -7.524 11.970 1.00 81.38 87 LEU A O 1
ATOM 728 N N . LEU A 1 88 ? -10.887 -6.645 14.039 1.00 76.00 88 LEU A N 1
ATOM 729 C CA . LEU A 1 88 ? -9.457 -6.750 14.352 1.00 76.00 88 LEU A CA 1
ATOM 730 C C . LEU A 1 88 ? -9.022 -8.208 14.587 1.00 76.00 88 LEU A C 1
ATOM 732 O O . LEU A 1 88 ? -7.991 -8.648 14.068 1.00 76.00 88 LEU A O 1
ATOM 736 N N . ILE A 1 89 ? -9.822 -8.972 15.335 1.00 70.31 89 ILE A N 1
ATOM 737 C CA . ILE A 1 89 ? -9.560 -10.364 15.728 1.00 70.31 89 ILE A CA 1
ATOM 738 C C . ILE A 1 89 ? -9.768 -11.327 14.550 1.00 70.31 89 ILE A C 1
ATOM 740 O O . ILE A 1 89 ? -8.955 -12.227 14.330 1.00 70.31 89 ILE A O 1
ATOM 744 N N . ASN A 1 90 ? -10.804 -11.121 13.739 1.00 59.00 90 ASN A N 1
ATOM 745 C CA . ASN A 1 90 ? -11.207 -11.999 12.635 1.00 59.00 90 ASN A CA 1
ATOM 746 C C . ASN A 1 90 ? -10.226 -11.942 11.440 1.00 59.00 90 ASN A C 1
ATOM 748 O O . ASN A 1 90 ? -10.265 -12.791 10.559 1.00 59.00 90 ASN A O 1
ATOM 752 N N . LYS A 1 91 ? -9.248 -11.017 11.439 1.00 58.44 91 LYS A N 1
ATOM 753 C CA . LYS A 1 91 ? -8.068 -11.100 10.549 1.00 58.44 91 LYS A CA 1
ATOM 754 C C . LYS A 1 91 ? -7.022 -12.134 10.996 1.00 58.44 91 LYS A C 1
ATOM 756 O O . LYS A 1 91 ? -6.182 -12.514 10.182 1.00 58.44 91 LYS A O 1
ATOM 761 N N . LYS A 1 92 ? -7.048 -12.582 12.258 1.00 51.78 92 LYS A N 1
ATOM 762 C CA . LYS A 1 92 ? -6.223 -13.690 12.782 1.00 51.78 92 LYS A CA 1
ATOM 763 C C . LYS A 1 92 ? -7.021 -14.986 12.971 1.00 51.78 92 LYS A C 1
ATOM 765 O O . LYS A 1 92 ? -6.439 -16.060 12.855 1.00 51.78 92 LYS A O 1
ATOM 770 N N . TYR A 1 93 ? -8.327 -14.906 13.226 1.00 46.44 93 TYR A N 1
ATOM 771 C CA . TYR A 1 93 ? -9.195 -16.066 13.453 1.00 46.44 93 TYR A CA 1
ATOM 772 C C . TYR A 1 93 ? -9.797 -16.616 12.158 1.00 46.44 93 TYR A C 1
ATOM 774 O O . TYR A 1 93 ? -11.005 -16.672 11.985 1.00 46.44 93 TYR A O 1
ATOM 782 N N . ASN A 1 94 ? -8.941 -17.144 11.287 1.00 44.88 94 ASN A N 1
ATOM 783 C CA . ASN A 1 94 ? -9.372 -18.142 10.305 1.00 44.88 94 ASN A CA 1
ATOM 784 C C . ASN A 1 94 ? -9.275 -19.561 10.898 1.00 44.88 94 ASN A C 1
ATOM 786 O O . ASN A 1 94 ? -8.868 -20.504 10.231 1.00 44.88 94 ASN A O 1
ATOM 790 N N . ASN A 1 95 ? -9.627 -19.703 12.179 1.00 47.44 95 ASN A N 1
ATOM 791 C CA . ASN A 1 95 ? -9.835 -20.991 12.828 1.00 47.44 95 ASN A CA 1
ATOM 792 C C . ASN A 1 95 ? -11.318 -21.038 13.177 1.00 47.44 95 ASN A C 1
ATOM 794 O O . ASN A 1 95 ? -11.718 -20.483 14.197 1.00 47.44 95 ASN A O 1
ATOM 798 N N . GLY A 1 96 ? -12.123 -21.623 12.288 1.00 49.88 96 GLY A N 1
ATOM 799 C CA . GLY A 1 96 ? -13.581 -21.716 12.385 1.00 49.88 96 GLY A CA 1
ATOM 800 C C . GLY A 1 96 ? -14.076 -22.429 13.645 1.00 49.88 96 GLY A C 1
ATOM 801 O O . GLY A 1 96 ? -14.534 -23.564 13.581 1.00 49.88 96 GLY A O 1
ATOM 802 N N . LYS A 1 97 ? -14.010 -21.766 14.799 1.00 52.03 97 LYS A N 1
ATOM 803 C CA . LYS A 1 97 ? -14.677 -22.200 16.023 1.00 52.03 97 LYS A CA 1
ATOM 804 C C . LYS A 1 97 ? -15.877 -21.305 16.264 1.00 52.03 97 LYS A C 1
ATOM 806 O O . LYS A 1 97 ? -15.775 -20.206 16.800 1.00 52.03 97 LYS A O 1
ATOM 811 N N . LEU A 1 98 ? -17.017 -21.817 15.826 1.00 56.06 98 LEU A N 1
ATOM 812 C CA . LEU A 1 98 ? -18.330 -21.370 16.254 1.00 56.06 98 LEU A CA 1
ATOM 813 C C . LEU A 1 98 ? -18.435 -21.537 17.782 1.00 56.06 98 LEU A C 1
ATOM 815 O O . LEU A 1 98 ? -17.961 -22.532 18.332 1.00 56.06 98 LEU A O 1
ATOM 819 N N . LEU A 1 99 ? -19.012 -20.546 18.464 1.00 52.19 99 LEU A N 1
ATOM 820 C CA . LEU A 1 99 ? -19.204 -20.566 19.915 1.00 52.19 99 LEU A CA 1
ATOM 821 C C . LEU A 1 99 ? -20.523 -21.274 20.246 1.00 52.19 99 LEU A C 1
ATOM 823 O O . LEU A 1 99 ? -21.597 -20.811 19.854 1.00 52.19 99 LEU A O 1
ATOM 827 N N . TYR A 1 100 ? -20.421 -22.386 20.970 1.00 61.66 100 TYR A N 1
ATOM 828 C CA . TYR A 1 100 ? -21.554 -23.179 21.446 1.00 61.66 100 TYR A CA 1
ATOM 829 C C . TYR A 1 100 ? -21.792 -22.934 22.940 1.00 61.66 100 TYR A C 1
ATOM 831 O O . TYR A 1 100 ? -20.844 -22.696 23.693 1.00 61.66 100 TYR A O 1
ATOM 839 N N . ASN A 1 101 ? -23.049 -23.013 23.383 1.00 63.28 101 ASN A N 1
ATOM 840 C CA . ASN A 1 101 ? -23.371 -23.136 24.806 1.00 63.28 101 ASN A CA 1
ATOM 841 C C . ASN A 1 101 ? -23.071 -24.572 25.309 1.00 63.28 101 ASN A C 1
ATOM 843 O O . ASN A 1 101 ? -22.757 -25.468 24.524 1.00 63.28 101 ASN A O 1
ATOM 847 N N . LYS A 1 102 ? -23.185 -24.817 26.623 1.00 66.94 102 LYS A N 1
ATOM 848 C CA . LYS A 1 102 ? -22.984 -26.159 27.219 1.00 66.94 102 LYS A CA 1
ATOM 849 C C . LYS A 1 102 ? -23.993 -27.216 26.730 1.00 66.94 102 LYS A C 1
ATOM 851 O O . LYS A 1 102 ? -23.783 -28.398 26.959 1.00 66.94 102 LYS A O 1
ATOM 856 N N . GLU A 1 103 ? -25.050 -26.787 26.047 1.00 68.31 103 GLU A N 1
ATOM 857 C CA . GLU A 1 103 ? -26.128 -27.611 25.491 1.00 68.31 103 GLU A CA 1
ATOM 858 C C . GLU A 1 103 ? -25.975 -27.815 23.966 1.00 68.31 103 GLU A C 1
ATOM 860 O O . GLU A 1 103 ? -26.847 -28.395 23.327 1.00 68.31 103 GLU A O 1
ATOM 865 N N . GLY A 1 104 ? -24.880 -27.339 23.357 1.00 51.84 104 GLY A N 1
ATOM 866 C CA . GLY A 1 104 ? -24.596 -27.507 21.927 1.00 51.84 104 GLY A CA 1
ATOM 867 C C . GLY A 1 104 ? -25.327 -26.546 20.975 1.00 51.84 104 GLY A C 1
ATOM 868 O O . GLY A 1 104 ? -25.238 -26.720 19.762 1.00 51.84 104 GLY A O 1
ATOM 869 N N . LYS A 1 105 ? -26.017 -25.511 21.471 1.00 58.34 105 LYS A N 1
ATOM 870 C CA . LYS A 1 105 ? -26.694 -24.484 20.656 1.00 58.34 105 LYS A CA 1
ATOM 871 C C . LYS A 1 105 ? -25.728 -23.357 20.264 1.00 58.34 105 LYS A C 1
ATOM 873 O O . LYS A 1 105 ? -24.939 -22.878 21.083 1.00 58.34 105 LYS A O 1
ATOM 878 N N . LEU A 1 106 ? -25.798 -22.934 19.001 1.00 57.53 106 LEU A N 1
ATOM 879 C CA . LEU A 1 106 ? -24.989 -21.854 18.429 1.00 57.53 106 LEU A CA 1
ATOM 880 C C . LEU A 1 106 ? -25.397 -20.498 19.033 1.00 57.53 106 LEU A C 1
ATOM 882 O O . LEU A 1 106 ? -26.554 -20.101 18.917 1.00 57.53 106 LEU A O 1
ATOM 886 N N . LEU A 1 107 ? -24.459 -19.768 19.644 1.00 59.53 107 LEU A N 1
ATOM 887 C CA . LEU A 1 107 ? -24.757 -18.486 20.308 1.00 59.53 107 LEU A CA 1
ATOM 888 C C . LEU A 1 107 ? -24.902 -17.298 19.339 1.00 59.53 107 LEU A C 1
ATOM 890 O O . LEU A 1 107 ? -25.418 -16.252 19.722 1.00 59.53 107 LEU A O 1
ATOM 894 N N . MET A 1 108 ? -24.461 -17.438 18.084 1.00 48.97 108 MET A N 1
ATOM 895 C CA . MET A 1 108 ? -24.555 -16.387 17.060 1.00 48.97 108 MET A CA 1
ATOM 896 C C . MET A 1 108 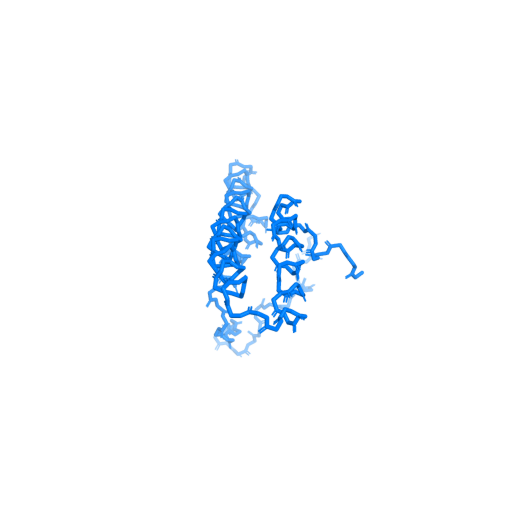? -25.820 -16.507 16.200 1.00 48.97 108 MET A C 1
ATOM 898 O O . MET A 1 108 ? -25.745 -16.478 14.975 1.00 48.97 108 MET A O 1
ATOM 902 N N . VAL A 1 109 ? -26.990 -16.618 16.829 1.00 45.88 109 VAL A N 1
ATOM 903 C CA . VAL A 1 109 ? -28.259 -16.340 16.142 1.00 45.88 109 VAL A CA 1
ATOM 904 C C . VAL A 1 109 ? -28.704 -14.946 16.563 1.00 45.88 109 VAL A C 1
ATOM 906 O O . VAL A 1 109 ? -29.240 -14.726 17.643 1.00 45.88 109 VAL A O 1
ATOM 909 N N . THR A 1 110 ? -28.424 -13.980 15.694 1.00 50.25 110 THR A N 1
ATOM 910 C CA . THR A 1 110 ? -28.723 -12.548 15.843 1.00 50.25 110 THR A CA 1
ATOM 911 C C . THR A 1 110 ? -30.216 -12.207 15.924 1.00 50.25 110 THR A C 1
ATOM 913 O O . THR A 1 110 ? -30.554 -11.034 16.052 1.00 50.25 110 THR A O 1
ATOM 916 N N . GLU A 1 111 ? -31.115 -13.189 15.860 1.00 46.28 111 GLU A N 1
ATOM 917 C CA . GLU A 1 111 ? -32.563 -12.962 15.766 1.00 46.28 111 GLU A CA 1
ATOM 918 C C . GLU A 1 111 ? -33.288 -12.955 17.125 1.00 46.28 111 GLU A C 1
ATOM 920 O O . GLU A 1 111 ? -34.366 -12.378 17.226 1.00 46.28 111 GLU A O 1
ATOM 925 N N . GLU A 1 112 ? -32.697 -13.484 18.204 1.00 51.09 112 GLU A N 1
ATOM 926 C CA . GLU A 1 112 ? -33.365 -13.536 19.523 1.00 51.09 112 GLU A CA 1
ATOM 927 C C . GLU A 1 112 ? -33.063 -12.327 20.440 1.00 51.09 112 GLU A C 1
ATOM 929 O O . GLU A 1 112 ? -33.628 -12.223 21.526 1.00 51.09 112 GLU A O 1
ATOM 934 N N . GLN A 1 113 ? -32.221 -11.369 20.024 1.00 50.09 113 GLN A N 1
ATOM 935 C CA . GLN A 1 113 ? -31.821 -10.225 20.869 1.00 50.09 113 GLN A CA 1
ATOM 936 C C . GLN A 1 113 ? -32.645 -8.936 20.686 1.00 50.09 113 GLN A C 1
ATOM 938 O O . GLN A 1 113 ? -32.374 -7.950 21.368 1.00 50.09 113 GLN A O 1
ATOM 943 N N . VAL A 1 114 ? -33.668 -8.917 19.823 1.00 45.94 114 VAL A N 1
ATOM 944 C CA . VAL A 1 114 ? -34.565 -7.751 19.659 1.00 45.94 114 VAL A CA 1
ATOM 945 C C . VAL A 1 114 ? -35.981 -8.083 20.136 1.00 45.94 114 VAL A C 1
ATOM 947 O O . VAL A 1 114 ? -36.957 -7.967 1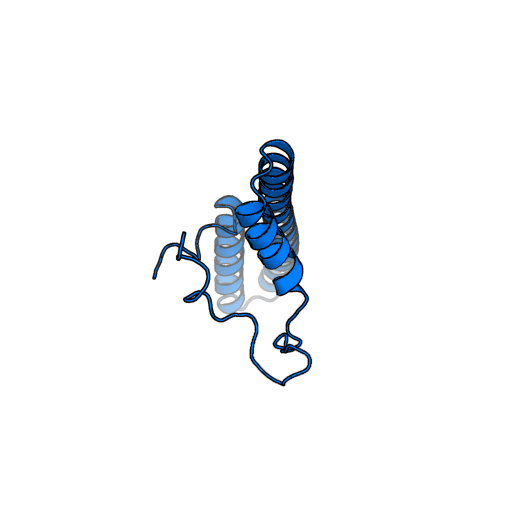9.403 1.00 45.94 114 VAL A O 1
ATOM 950 N N . LYS A 1 115 ? -36.097 -8.515 21.393 1.00 45.53 115 LYS A N 1
ATOM 951 C CA . LYS A 1 115 ? -37.342 -8.394 22.160 1.00 45.53 115 LYS A CA 1
ATOM 952 C C . LYS A 1 115 ? -37.035 -7.750 23.506 1.00 45.53 115 LYS A C 1
ATOM 954 O O . LYS A 1 115 ? -36.684 -8.421 24.473 1.00 45.53 115 LYS A O 1
ATOM 959 N N . ARG A 1 116 ? -37.160 -6.430 23.528 1.00 41.56 116 ARG A N 1
ATOM 960 C CA . ARG A 1 116 ? -37.593 -5.664 24.691 1.00 41.56 116 ARG A CA 1
ATOM 961 C C . ARG A 1 116 ? -38.692 -4.731 24.227 1.00 41.56 116 ARG A C 1
ATOM 963 O O . ARG A 1 116 ? -38.514 -4.171 23.123 1.00 41.56 116 ARG A O 1
#